Protein AF-A0A9Q7SA40-F1 (afdb_monomer_lite)

Radius of gyration: 11.3 Å; chains: 1; bounding box: 29×18×30 Å

Organism: NCBI:txid319705

Secondary structure (DSSP, 8-state):
--HHHHHHHTT--TT--HHHHHHHHHHHHHTT--SS-HHHHHHHHHHHHHHHHHHHHH--

Sequence (60 aa):
MDLCENAVELGFTATSTPREVVSIAGKLVDERGYPESVYDTTRSLMRLQRQLRTEQAGAA

Foldseek 3Di:
DDLVVQLVVLVQALPDDLVSLLVSLCCCCPVVVDVDDSVVSSVVSVVVSVVRVVVVVVVD

pLDDT: mean 92.57, std 9.29, range [51.38, 98.25]

Structure (mmCIF, N/CA/C/O backbone):
data_AF-A0A9Q7SA40-F1
#
_entry.id   AF-A0A9Q7SA40-F1
#
loop_
_atom_site.group_PDB
_atom_site.id
_atom_site.type_symbol
_atom_site.label_atom_id
_atom_site.label_alt_id
_atom_site.label_comp_id
_atom_site.label_asym_id
_atom_site.label_entity_id
_atom_site.label_seq_id
_atom_site.pdbx_PDB_ins_code
_atom_site.Cartn_x
_atom_site.Cartn_y
_atom_site.Cartn_z
_atom_site.occupancy
_atom_site.B_iso_or_equiv
_atom_site.auth_seq_id
_atom_site.auth_comp_id
_atom_site.auth_asym_id
_atom_site.auth_atom_id
_atom_site.pdbx_PDB_model_num
ATOM 1 N N . MET A 1 1 ? 3.918 -7.977 12.290 1.00 68.62 1 MET A N 1
ATOM 2 C CA . MET A 1 1 ? 3.189 -7.863 11.013 1.00 68.62 1 MET A CA 1
ATOM 3 C C . MET A 1 1 ? 4.140 -7.222 10.022 1.00 68.62 1 MET A C 1
ATOM 5 O O . MET A 1 1 ? 4.608 -6.124 10.301 1.00 68.62 1 MET A O 1
ATOM 9 N N . ASP A 1 2 ? 4.521 -7.921 8.956 1.00 90.44 2 ASP A N 1
ATOM 10 C CA . ASP A 1 2 ? 5.427 -7.361 7.947 1.00 90.44 2 ASP A CA 1
ATOM 11 C C . ASP A 1 2 ? 4.635 -6.467 6.981 1.00 90.44 2 ASP A C 1
ATOM 13 O O . ASP A 1 2 ? 3.737 -6.936 6.281 1.00 90.44 2 ASP A O 1
ATOM 17 N N . LEU A 1 3 ? 4.928 -5.161 6.976 1.00 91.50 3 LEU A N 1
ATOM 18 C CA . LEU A 1 3 ? 4.258 -4.176 6.117 1.00 91.50 3 LEU A CA 1
ATOM 19 C C . LEU A 1 3 ? 4.332 -4.540 4.631 1.00 91.50 3 LEU A C 1
ATOM 21 O O . LEU A 1 3 ? 3.343 -4.372 3.921 1.00 91.50 3 LEU A O 1
ATOM 25 N N . CYS A 1 4 ? 5.487 -5.005 4.162 1.00 92.38 4 CYS A N 1
ATOM 26 C CA . CYS A 1 4 ? 5.708 -5.286 2.751 1.00 92.38 4 CYS A CA 1
ATOM 27 C C . CYS A 1 4 ? 4.895 -6.507 2.318 1.00 92.38 4 CYS A C 1
ATOM 29 O O . CYS A 1 4 ? 4.147 -6.427 1.347 1.00 92.38 4 CYS A O 1
ATOM 31 N N . GLU A 1 5 ? 4.968 -7.596 3.084 1.00 94.19 5 GLU A N 1
ATOM 32 C CA . GLU A 1 5 ? 4.219 -8.828 2.809 1.00 94.19 5 GLU A CA 1
ATOM 33 C C . GLU A 1 5 ? 2.706 -8.566 2.763 1.00 94.19 5 GLU A C 1
ATOM 35 O O . GLU A 1 5 ? 2.037 -8.879 1.777 1.00 94.19 5 GLU A O 1
ATOM 40 N N . ASN A 1 6 ? 2.177 -7.879 3.781 1.00 95.19 6 ASN A N 1
ATOM 41 C CA . ASN A 1 6 ? 0.750 -7.567 3.869 1.00 95.19 6 ASN A CA 1
ATOM 42 C C . ASN A 1 6 ? 0.303 -6.618 2.743 1.00 95.19 6 ASN A C 1
ATOM 44 O O . ASN A 1 6 ? -0.810 -6.741 2.231 1.00 95.19 6 ASN A O 1
ATOM 48 N N . ALA A 1 7 ? 1.154 -5.672 2.335 1.00 95.50 7 ALA A N 1
ATOM 49 C CA . ALA A 1 7 ? 0.859 -4.786 1.216 1.00 95.50 7 ALA A CA 1
ATOM 50 C C . ALA A 1 7 ? 0.859 -5.536 -0.124 1.00 95.50 7 ALA A C 1
ATOM 52 O O . ALA A 1 7 ? -0.026 -5.300 -0.949 1.00 95.50 7 ALA A O 1
ATOM 53 N N . VAL A 1 8 ? 1.815 -6.444 -0.347 1.00 95.75 8 VAL A N 1
ATOM 54 C CA . VAL A 1 8 ? 1.907 -7.258 -1.572 1.00 95.75 8 VAL A CA 1
ATOM 55 C C . VAL A 1 8 ? 0.685 -8.164 -1.718 1.00 95.75 8 VAL A C 1
ATOM 57 O O . VAL A 1 8 ? 0.114 -8.230 -2.805 1.00 95.75 8 VAL A O 1
ATOM 60 N N . GLU A 1 9 ? 0.206 -8.773 -0.631 1.00 96.50 9 GLU A N 1
ATOM 61 C CA . GLU A 1 9 ? -1.056 -9.532 -0.632 1.00 96.50 9 GLU A CA 1
ATOM 62 C C . GLU A 1 9 ? -2.274 -8.684 -1.034 1.00 96.50 9 GLU A C 1
ATOM 64 O O . GLU A 1 9 ? -3.240 -9.198 -1.597 1.00 96.50 9 GLU A O 1
ATOM 69 N N . LEU A 1 10 ? -2.231 -7.376 -0.769 1.00 96.06 10 LEU A N 1
ATOM 70 C CA . LEU A 1 10 ? -3.258 -6.413 -1.170 1.00 96.06 10 LEU A CA 1
ATOM 71 C C . LEU A 1 10 ? -3.028 -5.828 -2.577 1.00 96.06 10 LEU A C 1
ATOM 73 O O . LEU A 1 10 ? -3.761 -4.925 -2.988 1.00 96.06 10 LEU A O 1
ATOM 77 N N . GLY A 1 11 ? -2.043 -6.340 -3.322 1.00 96.38 11 GLY A N 1
ATOM 78 C CA . GLY A 1 11 ? -1.737 -5.935 -4.695 1.00 96.38 11 GLY A CA 1
ATOM 79 C C . GLY A 1 11 ? -0.740 -4.780 -4.815 1.00 96.38 11 GLY A C 1
ATOM 80 O O . GLY A 1 11 ? -0.672 -4.139 -5.864 1.00 96.38 11 GLY A O 1
ATOM 81 N N . PHE A 1 12 ? 0.028 -4.480 -3.765 1.00 97.19 12 PHE A N 1
ATOM 82 C CA . PHE A 1 12 ? 1.085 -3.470 -3.824 1.00 97.19 12 PHE A CA 1
ATOM 83 C C . PHE A 1 12 ? 2.225 -3.903 -4.752 1.00 97.19 12 PHE A C 1
ATOM 85 O O . PHE A 1 12 ? 2.772 -4.998 -4.619 1.00 97.19 12 PHE A O 1
ATOM 92 N N . THR A 1 13 ? 2.626 -3.019 -5.667 1.00 95.69 13 THR A N 1
ATOM 93 C CA . THR A 1 13 ? 3.733 -3.250 -6.601 1.00 95.69 13 THR A CA 1
ATOM 94 C C . THR A 1 13 ? 4.595 -1.998 -6.789 1.00 95.69 13 THR A C 1
ATOM 96 O O . THR A 1 13 ? 4.219 -0.867 -6.456 1.00 95.69 13 THR A O 1
ATOM 99 N N . ALA A 1 14 ? 5.759 -2.181 -7.422 1.00 94.25 14 ALA A N 1
ATOM 100 C CA . ALA A 1 14 ? 6.629 -1.082 -7.845 1.00 94.25 14 ALA A CA 1
ATOM 101 C C . ALA A 1 14 ? 5.915 -0.068 -8.767 1.00 94.25 14 ALA A C 1
ATOM 103 O O . ALA A 1 14 ? 6.298 1.105 -8.821 1.00 94.25 14 ALA A O 1
ATOM 104 N N . THR A 1 15 ? 4.863 -0.488 -9.476 1.00 94.94 15 THR A N 1
ATOM 105 C CA . THR A 1 15 ? 4.128 0.333 -10.449 1.00 94.94 15 THR A CA 1
ATOM 106 C C . THR A 1 15 ? 2.784 0.840 -9.9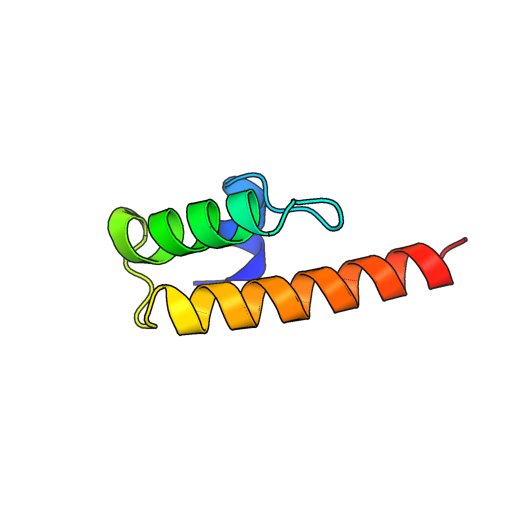38 1.00 94.94 15 THR A C 1
ATOM 108 O O . THR A 1 15 ? 2.116 1.557 -10.680 1.00 94.94 15 THR A O 1
ATOM 111 N N . SER A 1 16 ? 2.388 0.527 -8.698 1.00 96.50 16 SER A N 1
ATOM 112 C CA . SER A 1 16 ? 1.150 1.054 -8.116 1.00 96.50 16 SER A CA 1
ATOM 113 C C . SER A 1 16 ? 1.089 2.583 -8.210 1.00 96.50 16 SER A C 1
ATOM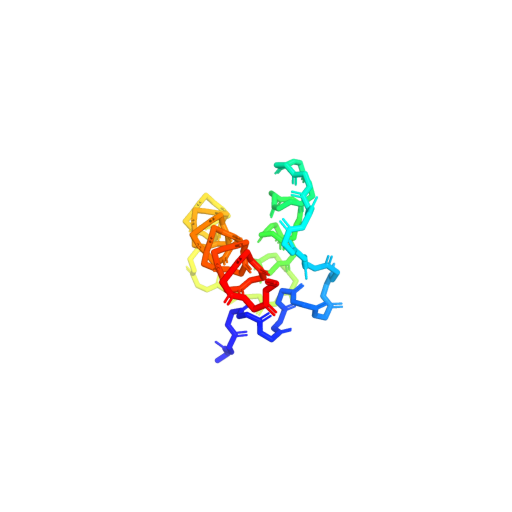 115 O O . SER A 1 16 ? 2.043 3.309 -7.915 1.00 96.50 16 SER A O 1
ATOM 117 N N . THR A 1 17 ? -0.056 3.096 -8.615 1.00 96.94 17 THR A N 1
ATOM 118 C CA . THR A 1 17 ? -0.344 4.525 -8.643 1.00 96.94 17 THR A CA 1
ATOM 119 C C . THR A 1 17 ? -0.460 5.075 -7.217 1.00 96.94 17 THR A C 1
ATOM 121 O O . THR A 1 17 ? -0.788 4.334 -6.287 1.00 96.94 17 THR A O 1
ATOM 124 N N . PRO A 1 18 ? -0.283 6.392 -7.005 1.00 95.75 18 PRO A N 1
ATOM 125 C CA . PRO A 1 18 ? -0.449 6.982 -5.678 1.00 95.75 18 PRO A CA 1
ATOM 126 C C . PRO A 1 18 ? -1.805 6.690 -5.028 1.00 95.75 18 PRO A C 1
ATOM 128 O O . PRO A 1 18 ? -1.884 6.490 -3.819 1.00 95.75 18 PRO A O 1
ATOM 131 N N . ARG A 1 19 ? -2.870 6.623 -5.835 1.00 97.31 19 ARG A N 1
ATOM 132 C CA . ARG A 1 19 ? -4.218 6.303 -5.360 1.00 97.31 19 ARG A CA 1
ATOM 133 C C . ARG A 1 19 ? -4.324 4.862 -4.864 1.00 97.31 19 ARG A C 1
ATOM 135 O O . ARG A 1 19 ? -4.950 4.631 -3.834 1.00 97.31 19 ARG A O 1
ATOM 142 N N . GLU A 1 20 ? -3.710 3.914 -5.566 1.00 98.06 20 GLU A N 1
ATOM 143 C CA . GLU A 1 20 ? -3.658 2.514 -5.130 1.00 98.06 20 GLU A CA 1
ATOM 144 C C . GLU A 1 20 ? -2.864 2.377 -3.831 1.00 98.06 20 GLU A C 1
ATOM 146 O O . GLU A 1 20 ? -3.332 1.721 -2.908 1.00 98.06 20 GLU A O 1
ATOM 151 N N . VAL A 1 21 ? -1.728 3.071 -3.706 1.00 97.94 21 VAL A N 1
ATOM 152 C CA . VAL A 1 21 ? -0.921 3.056 -2.475 1.00 97.94 21 VAL A CA 1
ATOM 153 C C . VAL A 1 21 ? -1.718 3.564 -1.268 1.00 97.94 21 VAL A C 1
ATOM 155 O O . VAL A 1 21 ? -1.701 2.926 -0.217 1.00 97.94 21 VAL A O 1
ATOM 158 N N . VAL A 1 22 ? -2.464 4.664 -1.417 1.00 97.94 22 VAL A N 1
ATOM 159 C CA . VAL A 1 22 ? -3.347 5.179 -0.351 1.00 97.94 22 VAL A CA 1
ATOM 160 C C . VAL A 1 22 ? -4.465 4.187 -0.030 1.00 97.94 22 VAL A C 1
ATOM 162 O O . VAL A 1 22 ? -4.762 3.952 1.139 1.00 97.94 22 VAL A O 1
ATOM 165 N N . SER A 1 23 ? -5.076 3.572 -1.049 1.00 98.25 23 SER A N 1
ATOM 166 C CA . SER A 1 23 ? -6.125 2.571 -0.833 1.00 98.25 23 SER A CA 1
ATOM 167 C C . SER A 1 23 ? -5.606 1.347 -0.077 1.00 98.25 23 SER A C 1
ATOM 169 O O . SER A 1 23 ? -6.318 0.829 0.779 1.00 98.25 23 SER A O 1
ATOM 171 N N . ILE A 1 24 ? -4.389 0.890 -0.377 1.00 98.12 24 ILE A N 1
ATOM 172 C CA . ILE A 1 24 ? -3.748 -0.236 0.311 1.00 98.12 24 ILE A CA 1
ATOM 173 C C . ILE A 1 24 ? -3.422 0.146 1.755 1.00 98.12 24 ILE A C 1
ATOM 175 O O . ILE A 1 24 ? -3.725 -0.621 2.663 1.00 98.12 24 ILE A O 1
ATOM 179 N N . ALA A 1 25 ? -2.882 1.346 1.986 1.00 97.94 25 ALA A N 1
ATOM 180 C CA . ALA A 1 25 ? -2.638 1.850 3.335 1.00 97.94 25 ALA A CA 1
ATOM 181 C C . ALA A 1 25 ? -3.921 1.905 4.180 1.00 97.94 25 ALA A C 1
ATOM 183 O O . ALA A 1 25 ? -3.886 1.520 5.344 1.00 97.94 25 ALA A O 1
ATOM 184 N N . GLY A 1 26 ? -5.046 2.321 3.589 1.00 97.94 26 GLY A N 1
ATOM 185 C CA . GLY A 1 26 ? -6.357 2.285 4.243 1.00 97.94 26 GLY A CA 1
ATOM 186 C C . GLY A 1 26 ? -6.736 0.875 4.692 1.00 97.94 26 GLY A C 1
ATOM 187 O O . GLY A 1 26 ? -6.967 0.654 5.872 1.00 97.94 26 GLY A O 1
ATOM 188 N N . LYS A 1 27 ? -6.681 -0.112 3.787 1.00 97.75 27 LYS A N 1
ATOM 189 C CA . LYS A 1 27 ? -6.978 -1.518 4.124 1.00 97.75 27 LYS A CA 1
ATOM 190 C C . LYS A 1 27 ? -6.055 -2.081 5.208 1.00 97.75 27 LYS A C 1
ATOM 192 O O . LYS A 1 27 ? -6.500 -2.824 6.073 1.00 97.75 27 LYS A O 1
ATOM 197 N N . LEU A 1 28 ? -4.768 -1.733 5.187 1.00 97.12 28 LEU A N 1
ATOM 198 C CA . LEU A 1 28 ? -3.820 -2.181 6.213 1.00 97.12 28 LEU A CA 1
ATOM 199 C C . LEU A 1 28 ? -4.188 -1.653 7.605 1.00 97.12 28 LEU A C 1
ATOM 201 O O . LEU A 1 28 ? -4.128 -2.400 8.579 1.00 97.12 28 LEU A O 1
ATOM 205 N N . VAL A 1 29 ? -4.590 -0.389 7.701 1.00 97.00 29 VAL A N 1
ATOM 206 C CA . VAL A 1 29 ? -4.977 0.222 8.979 1.00 97.00 29 VAL A CA 1
ATOM 207 C C . VAL A 1 29 ? -6.359 -0.265 9.415 1.00 97.00 29 VAL A C 1
ATOM 209 O O . VAL A 1 29 ? -6.504 -0.768 10.527 1.00 97.00 29 VAL A O 1
ATOM 212 N N . ASP A 1 30 ? -7.347 -0.194 8.527 1.00 96.44 30 ASP A N 1
ATOM 213 C CA . ASP A 1 30 ? -8.753 -0.431 8.861 1.00 96.44 30 ASP A CA 1
ATOM 214 C C . ASP A 1 30 ? -9.097 -1.925 8.976 1.00 96.44 30 ASP A C 1
ATOM 216 O O . ASP A 1 30 ? -9.861 -2.318 9.855 1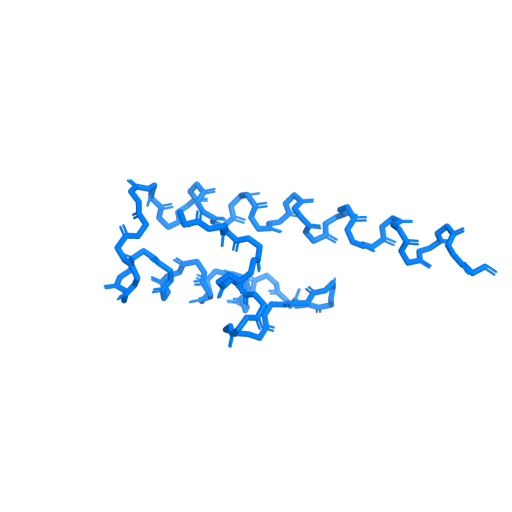.00 96.44 30 ASP A O 1
ATOM 220 N N . GLU A 1 31 ? -8.540 -2.776 8.104 1.00 95.56 31 GLU A N 1
ATOM 221 C CA . GLU A 1 31 ? -8.871 -4.210 8.051 1.00 95.56 31 GLU A CA 1
ATOM 222 C C . GLU A 1 31 ? -7.828 -5.076 8.767 1.00 95.56 31 GLU A C 1
ATOM 224 O O . GLU A 1 31 ? -8.178 -6.094 9.365 1.00 95.56 31 GLU A O 1
ATOM 229 N N . ARG A 1 32 ? -6.544 -4.691 8.713 1.00 91.81 32 ARG A N 1
ATOM 230 C CA . ARG A 1 32 ? -5.444 -5.460 9.329 1.00 91.81 32 ARG A CA 1
ATOM 231 C C . ARG A 1 32 ? -4.945 -4.877 10.652 1.00 91.81 32 ARG A C 1
ATOM 233 O O . ARG A 1 32 ? -4.088 -5.489 11.283 1.00 91.81 32 ARG A O 1
ATOM 240 N N . GLY A 1 33 ? -5.493 -3.745 11.098 1.00 92.25 33 GLY A N 1
ATOM 241 C CA . GLY A 1 33 ? -5.193 -3.166 12.407 1.00 92.25 33 GLY A CA 1
ATOM 242 C C . GLY A 1 33 ? -3.754 -2.672 12.550 1.00 92.25 33 GLY A C 1
ATOM 243 O O . GLY A 1 33 ? -3.189 -2.768 13.641 1.00 92.25 33 GLY A O 1
ATOM 244 N N . TYR A 1 34 ? -3.141 -2.183 11.464 1.00 92.75 34 TYR A N 1
ATOM 245 C CA . TYR A 1 34 ? -1.821 -1.556 11.555 1.00 92.75 34 TYR A CA 1
ATOM 246 C C . TYR A 1 34 ? -1.866 -0.367 12.531 1.00 92.75 34 TYR A C 1
ATOM 248 O O . TYR A 1 34 ? -2.785 0.449 12.449 1.00 92.75 34 TYR A O 1
ATOM 256 N N . PRO A 1 35 ? -0.903 -0.272 13.466 1.00 91.50 35 PRO A N 1
ATOM 257 C CA . PRO A 1 35 ? -0.946 0.711 14.547 1.00 91.50 35 PRO A CA 1
ATOM 258 C C . PRO A 1 35 ? -0.676 2.144 14.070 1.00 91.50 35 PRO A C 1
ATOM 260 O O . PRO A 1 35 ? -1.005 3.100 14.774 1.00 91.50 35 PRO A O 1
ATOM 263 N N . GLU A 1 36 ? -0.050 2.312 12.906 1.00 94.12 36 GLU A N 1
ATOM 264 C CA . GLU A 1 36 ? 0.211 3.615 12.311 1.00 94.12 36 GLU A CA 1
ATOM 265 C C . GLU A 1 36 ? -1.028 4.225 11.637 1.00 94.12 36 GLU A C 1
ATOM 267 O O . GLU A 1 36 ? -1.970 3.543 11.239 1.00 94.12 36 GLU A O 1
ATOM 272 N N . SER A 1 37 ? -1.008 5.547 11.448 1.00 97.19 37 SER A N 1
ATOM 273 C CA . SER A 1 37 ? -2.050 6.235 10.685 1.00 97.19 37 SER A CA 1
ATOM 274 C C . SER A 1 37 ? -2.008 5.849 9.200 1.00 97.19 37 SER A C 1
ATOM 276 O O . SER A 1 37 ? -0.947 5.539 8.656 1.00 97.19 37 SER A O 1
ATOM 278 N N . VAL A 1 38 ? -3.136 5.972 8.486 1.00 97.19 38 VAL A N 1
ATOM 279 C CA . VAL A 1 38 ? -3.183 5.761 7.020 1.00 97.19 38 VAL A CA 1
ATOM 280 C C . VAL A 1 38 ? -2.140 6.619 6.295 1.00 97.19 38 VAL A C 1
ATOM 282 O O . VAL A 1 38 ? -1.531 6.177 5.320 1.00 97.19 38 VAL A O 1
ATOM 285 N N . TYR A 1 39 ? -1.896 7.837 6.783 1.00 97.31 39 TYR A N 1
ATOM 286 C CA . TYR A 1 39 ? -0.886 8.738 6.235 1.00 97.31 39 TYR A CA 1
ATOM 287 C C . TYR A 1 39 ? 0.537 8.185 6.399 1.00 97.31 39 TYR A C 1
ATOM 289 O O . TYR A 1 39 ? 1.294 8.131 5.425 1.00 97.31 39 TYR A O 1
ATOM 297 N N . ASP A 1 40 ? 0.898 7.735 7.602 1.00 97.81 40 ASP A N 1
ATOM 298 C CA . ASP A 1 40 ? 2.230 7.188 7.880 1.00 97.81 40 ASP A CA 1
ATOM 299 C C . ASP A 1 40 ? 2.454 5.859 7.153 1.00 97.81 40 ASP A C 1
ATOM 301 O O . ASP A 1 40 ? 3.515 5.650 6.553 1.00 97.81 40 ASP A O 1
ATOM 305 N N . THR A 1 41 ? 1.430 5.006 7.096 1.00 97.25 41 THR A N 1
ATOM 306 C CA . THR A 1 41 ? 1.450 3.762 6.318 1.00 97.25 41 THR A CA 1
ATOM 307 C C . THR A 1 41 ? 1.630 4.053 4.827 1.00 97.25 41 THR A C 1
ATOM 309 O O . THR A 1 41 ? 2.518 3.482 4.194 1.00 97.25 41 THR A O 1
ATOM 312 N N . THR A 1 42 ? 0.889 5.018 4.267 1.00 98.00 42 THR A N 1
ATOM 313 C CA . THR A 1 42 ? 1.060 5.464 2.868 1.00 98.00 42 THR A CA 1
ATOM 314 C C . THR A 1 42 ? 2.493 5.926 2.613 1.00 98.00 42 THR A C 1
ATOM 316 O O . THR A 1 42 ? 3.112 5.541 1.617 1.00 98.00 42 THR A O 1
ATOM 319 N N . ARG A 1 43 ? 3.054 6.743 3.512 1.00 97.69 43 ARG A N 1
ATOM 320 C CA . ARG A 1 43 ? 4.427 7.249 3.387 1.00 97.69 43 ARG A CA 1
ATOM 321 C C . ARG A 1 43 ? 5.451 6.114 3.381 1.00 97.69 43 ARG A C 1
ATOM 323 O O . ARG A 1 43 ? 6.414 6.170 2.611 1.00 97.69 43 ARG A O 1
ATOM 330 N N . SER A 1 44 ? 5.260 5.105 4.224 1.00 97.12 44 SER A N 1
ATOM 331 C CA . SER A 1 44 ? 6.124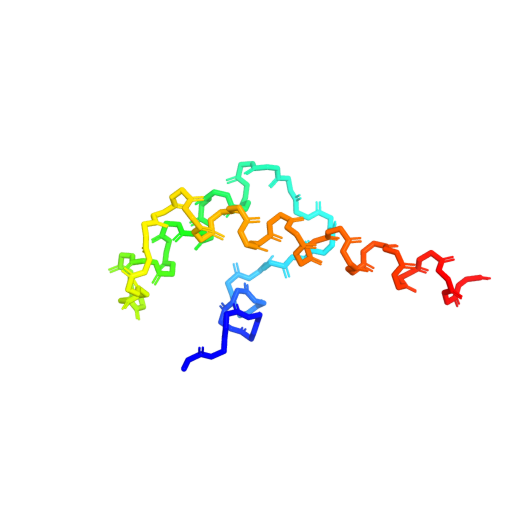 3.924 4.281 1.00 97.12 44 SER A CA 1
ATOM 332 C C . SER A 1 44 ? 6.029 3.090 3.002 1.00 97.12 44 SER A C 1
ATOM 334 O O . SER A 1 44 ? 7.063 2.753 2.424 1.00 97.12 44 SER A O 1
ATOM 336 N N . LEU A 1 45 ? 4.821 2.868 2.476 1.00 97.12 45 LEU A N 1
ATOM 337 C CA . LEU A 1 45 ? 4.625 2.183 1.194 1.00 97.12 45 LEU A CA 1
ATOM 338 C C . LEU A 1 45 ? 5.271 2.939 0.025 1.00 97.12 45 LEU A C 1
ATOM 340 O O . LEU A 1 45 ? 5.940 2.336 -0.804 1.00 97.12 45 LEU A O 1
ATOM 344 N N . MET A 1 46 ? 5.171 4.268 -0.026 1.00 96.56 46 MET A N 1
ATOM 345 C CA . MET A 1 46 ? 5.847 5.065 -1.063 1.00 96.56 46 MET A CA 1
ATOM 346 C C . MET A 1 46 ? 7.377 4.922 -1.023 1.00 96.56 46 MET A C 1
ATOM 348 O O . MET A 1 46 ? 8.034 4.917 -2.068 1.00 96.56 46 MET A O 1
ATOM 352 N N . ARG A 1 47 ? 7.967 4.798 0.175 1.00 96.31 47 ARG A N 1
ATOM 353 C CA . ARG A 1 47 ? 9.410 4.541 0.332 1.00 96.31 47 ARG A CA 1
ATOM 354 C C . ARG A 1 47 ? 9.787 3.152 -0.176 1.00 96.31 47 ARG A C 1
ATOM 356 O O . ARG A 1 47 ? 10.737 3.055 -0.950 1.00 96.31 47 ARG A O 1
ATOM 363 N N . LEU A 1 48 ? 9.015 2.129 0.192 1.00 95.44 48 LEU A N 1
ATOM 364 C CA . LEU A 1 48 ? 9.188 0.762 -0.312 1.00 95.44 48 LEU A CA 1
ATOM 365 C C . LEU A 1 48 ? 9.075 0.721 -1.838 1.00 95.44 48 LEU A C 1
ATOM 367 O O . LEU A 1 48 ? 9.927 0.155 -2.514 1.00 95.44 48 LEU A O 1
ATOM 371 N N . GLN A 1 49 ? 8.085 1.413 -2.405 1.00 95.50 49 GLN A N 1
ATOM 372 C CA . GLN A 1 49 ? 7.896 1.481 -3.851 1.00 95.50 49 GLN A CA 1
ATOM 373 C C . GLN A 1 49 ? 9.124 2.059 -4.565 1.00 95.50 49 GLN A C 1
ATOM 375 O O . GLN A 1 49 ? 9.527 1.568 -5.619 1.00 95.50 49 GLN A O 1
ATOM 380 N N . ARG A 1 50 ? 9.734 3.103 -3.993 1.00 93.88 50 ARG A N 1
ATOM 381 C CA . ARG A 1 50 ? 10.961 3.692 -4.535 1.00 93.88 50 ARG A CA 1
ATOM 382 C C . ARG A 1 50 ? 12.130 2.709 -4.484 1.00 93.88 50 ARG A C 1
ATOM 384 O O . ARG A 1 50 ? 12.862 2.637 -5.465 1.00 93.88 50 ARG A O 1
ATOM 391 N N . GLN A 1 51 ? 12.286 1.969 -3.387 1.00 92.94 51 GLN A N 1
ATOM 392 C CA . GLN A 1 51 ? 13.328 0.944 -3.259 1.00 92.94 51 GLN A CA 1
ATOM 393 C C . GLN A 1 51 ? 13.153 -0.154 -4.314 1.00 92.94 51 GLN A C 1
ATOM 395 O O . GLN A 1 51 ? 14.085 -0.406 -5.073 1.00 92.94 51 GLN A O 1
ATOM 400 N N . LEU A 1 52 ? 11.935 -0.685 -4.468 1.00 91.19 52 LEU A N 1
ATOM 401 C CA . LEU A 1 52 ? 11.618 -1.703 -5.477 1.00 91.19 52 LEU A CA 1
ATOM 402 C C . LEU A 1 52 ? 11.935 -1.236 -6.906 1.00 91.19 52 LEU A C 1
ATOM 404 O O . LEU A 1 52 ? 12.478 -1.995 -7.704 1.00 91.19 52 LEU A O 1
ATOM 408 N N . ARG A 1 53 ? 11.637 0.028 -7.241 1.00 90.50 53 ARG A N 1
ATOM 409 C CA . ARG A 1 53 ? 11.991 0.598 -8.555 1.00 90.50 53 ARG A CA 1
ATOM 410 C C . ARG A 1 53 ? 13.500 0.677 -8.767 1.00 90.50 53 ARG A C 1
ATOM 412 O O . ARG A 1 53 ? 13.966 0.441 -9.876 1.00 90.50 53 ARG A O 1
ATOM 419 N N . THR A 1 54 ? 14.259 1.037 -7.734 1.00 89.88 54 THR A N 1
ATOM 420 C CA . THR A 1 54 ? 15.724 1.100 -7.815 1.00 89.88 54 THR A CA 1
ATOM 421 C C . THR A 1 54 ? 16.331 -0.289 -7.988 1.00 89.88 54 THR A C 1
ATOM 423 O O . THR A 1 54 ? 17.225 -0.451 -8.813 1.00 89.88 54 THR A O 1
ATOM 426 N N . GLU A 1 55 ? 15.817 -1.291 -7.279 1.00 87.38 55 GLU A N 1
ATOM 427 C CA . GLU A 1 55 ? 16.254 -2.685 -7.421 1.00 87.38 55 GLU A CA 1
ATOM 428 C C . GLU A 1 55 ? 15.952 -3.238 -8.819 1.00 87.38 55 GLU A C 1
ATOM 430 O O . GLU A 1 55 ? 16.829 -3.827 -9.445 1.00 87.38 55 GLU A O 1
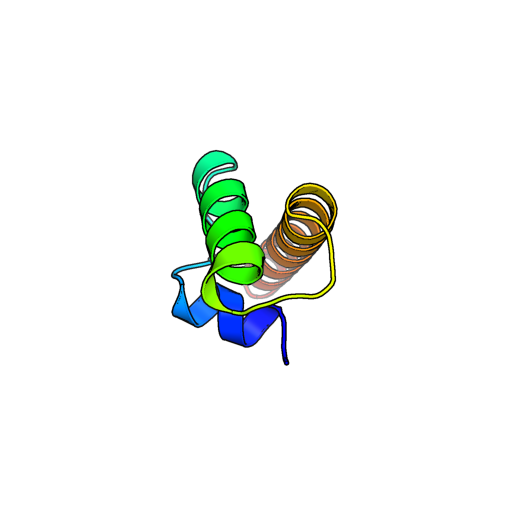ATOM 435 N N . GLN A 1 56 ? 14.758 -2.972 -9.362 1.00 79.88 56 GLN A N 1
ATOM 436 C CA . GLN A 1 56 ? 14.408 -3.361 -10.733 1.00 79.88 56 GLN A CA 1
ATOM 437 C C . GLN A 1 56 ? 15.295 -2.687 -11.786 1.00 79.88 56 GLN A C 1
ATOM 439 O O . GLN A 1 56 ? 15.674 -3.325 -12.763 1.00 79.88 56 GLN A O 1
ATOM 444 N N . ALA A 1 57 ? 15.637 -1.412 -11.593 1.00 74.44 57 ALA A N 1
ATOM 445 C CA . ALA A 1 57 ? 16.495 -0.678 -12.519 1.00 74.44 57 ALA A CA 1
ATOM 446 C C . ALA A 1 57 ? 17.968 -1.116 -12.457 1.00 74.44 57 ALA A C 1
ATOM 448 O O . ALA A 1 57 ? 18.666 -1.000 -13.455 1.00 74.44 57 ALA A O 1
ATOM 449 N N . GLY A 1 58 ? 18.445 -1.592 -11.302 1.00 67.31 58 GLY A N 1
ATOM 450 C CA . GLY A 1 58 ? 19.813 -2.099 -11.136 1.00 67.31 58 G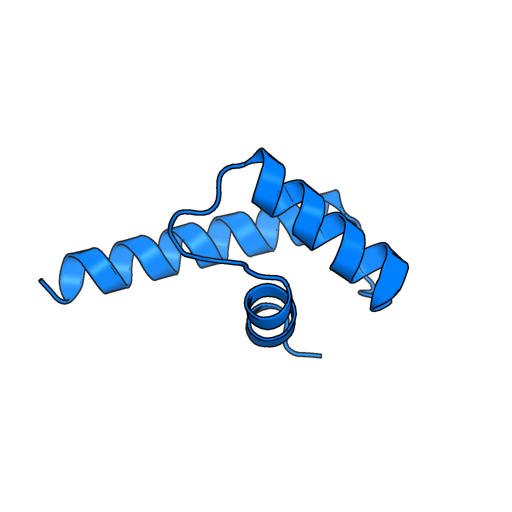LY A CA 1
ATOM 451 C C . GLY A 1 58 ? 19.998 -3.564 -11.544 1.00 67.31 58 GLY A C 1
ATOM 452 O O . GLY A 1 58 ? 21.133 -4.016 -11.666 1.00 67.31 58 GLY A O 1
ATOM 453 N N . ALA A 1 59 ? 18.902 -4.303 -11.732 1.00 61.12 59 ALA A N 1
ATOM 454 C CA . ALA A 1 59 ? 18.901 -5.694 -12.185 1.00 61.12 59 ALA A CA 1
ATOM 455 C C . ALA A 1 59 ? 18.791 -5.850 -13.718 1.00 61.12 59 ALA A C 1
ATOM 457 O O . ALA A 1 59 ? 18.804 -6.981 -14.205 1.00 61.12 59 ALA A O 1
ATOM 458 N N . ALA A 1 60 ? 18.654 -4.740 -14.453 1.00 51.38 60 ALA A N 1
ATOM 459 C CA . ALA A 1 60 ? 18.585 -4.671 -15.915 1.00 51.38 60 ALA A CA 1
ATOM 460 C C . ALA A 1 60 ? 19.931 -4.241 -16.515 1.00 51.38 60 ALA A C 1
ATOM 462 O O . ALA A 1 60 ? 20.259 -4.746 -17.612 1.00 51.38 60 ALA A O 1
#